Protein AF-A0AAP3DDY1-F1 (afdb_monomer)

Organism: Brevibacillus laterosporus (NCBI:txid1465)

Structure (mmCIF, N/CA/C/O backbone):
data_AF-A0AAP3DDY1-F1
#
_entry.id   AF-A0AAP3DDY1-F1
#
loop_
_atom_site.group_PDB
_atom_site.id
_atom_site.type_symbol
_atom_site.label_atom_id
_atom_site.label_alt_id
_atom_site.label_comp_id
_atom_site.label_asym_id
_atom_site.label_entity_id
_atom_site.label_seq_id
_atom_site.pdbx_PDB_ins_code
_atom_site.Cartn_x
_atom_site.Cartn_y
_atom_site.Cartn_z
_atom_site.occupancy
_atom_site.B_iso_or_equiv
_atom_site.auth_seq_id
_atom_site.auth_comp_id
_atom_site.auth_asym_id
_atom_site.auth_atom_id
_atom_site.pdbx_PDB_model_num
ATOM 1 N N . MET A 1 1 ? 1.217 8.136 1.708 1.00 85.69 1 MET A N 1
ATOM 2 C CA . MET A 1 1 ? 0.287 7.003 1.538 1.00 85.69 1 MET A CA 1
ATOM 3 C C . MET A 1 1 ? 0.639 6.162 0.313 1.00 85.69 1 MET A C 1
ATOM 5 O O . MET A 1 1 ? 1.295 5.151 0.500 1.00 85.69 1 MET A O 1
ATOM 9 N N . PHE A 1 2 ? 0.371 6.614 -0.922 1.00 93.44 2 PHE A N 1
ATOM 10 C CA . PHE A 1 2 ? 0.653 5.841 -2.151 1.00 93.44 2 PHE A CA 1
ATOM 11 C C . PHE A 1 2 ? 2.076 5.266 -2.243 1.00 93.44 2 PHE A C 1
ATOM 13 O O . PHE A 1 2 ? 2.251 4.058 -2.366 1.00 93.44 2 PHE A O 1
ATOM 20 N N . ALA A 1 3 ? 3.099 6.119 -2.102 1.00 96.44 3 ALA A N 1
ATOM 21 C CA . ALA A 1 3 ? 4.509 5.719 -2.176 1.00 96.44 3 ALA A CA 1
ATOM 22 C C . ALA A 1 3 ? 4.889 4.615 -1.170 1.00 96.44 3 ALA A C 1
ATOM 24 O O . ALA A 1 3 ? 5.700 3.742 -1.474 1.00 96.44 3 ALA A O 1
ATOM 25 N N . GLN A 1 4 ? 4.288 4.650 0.022 1.00 96.06 4 G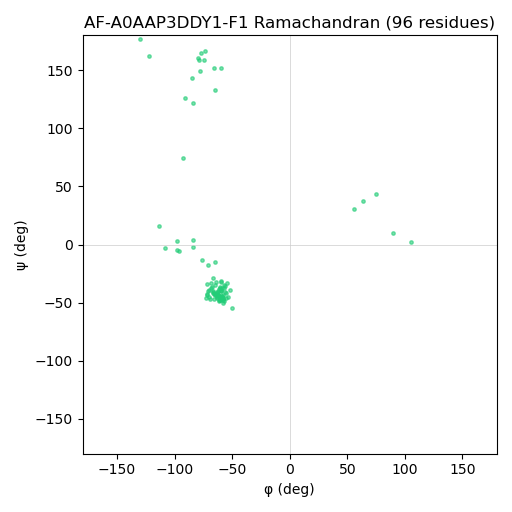LN A N 1
ATOM 26 C CA . GLN A 1 4 ? 4.507 3.651 1.061 1.00 96.06 4 GLN A CA 1
ATOM 27 C C . GLN A 1 4 ? 3.822 2.329 0.695 1.00 96.06 4 GLN A C 1
ATOM 29 O O . GLN A 1 4 ? 4.472 1.288 0.736 1.00 96.06 4 GLN A O 1
ATOM 34 N N . ILE A 1 5 ? 2.567 2.382 0.242 1.00 95.44 5 ILE A N 1
ATOM 35 C CA . ILE A 1 5 ? 1.783 1.199 -0.138 1.00 95.44 5 ILE A CA 1
ATOM 36 C C . ILE A 1 5 ? 2.458 0.436 -1.282 1.00 95.44 5 ILE A C 1
ATOM 38 O O . ILE A 1 5 ? 2.673 -0.770 -1.180 1.00 95.44 5 ILE A O 1
ATOM 42 N N . ILE A 1 6 ? 2.887 1.118 -2.350 1.00 97.06 6 ILE A N 1
ATOM 43 C CA . ILE A 1 6 ? 3.552 0.438 -3.478 1.00 97.06 6 ILE A CA 1
ATOM 44 C C . ILE A 1 6 ? 4.917 -0.152 -3.090 1.00 97.06 6 ILE A C 1
ATOM 46 O O . ILE A 1 6 ? 5.333 -1.168 -3.651 1.00 97.06 6 ILE A O 1
ATOM 50 N N . LYS A 1 7 ? 5.605 0.451 -2.110 1.00 97.69 7 LYS A N 1
ATOM 51 C CA . LYS A 1 7 ? 6.866 -0.066 -1.571 1.00 97.69 7 LYS A CA 1
ATOM 52 C C . LYS A 1 7 ? 6.630 -1.334 -0.758 1.00 97.69 7 LYS A C 1
ATOM 54 O O . LYS A 1 7 ? 7.364 -2.303 -0.937 1.00 97.69 7 LYS A O 1
ATOM 59 N N . GLU A 1 8 ? 5.610 -1.334 0.095 1.00 96.31 8 GLU A N 1
ATOM 60 C CA . GLU A 1 8 ? 5.199 -2.492 0.895 1.00 96.31 8 GLU A CA 1
ATOM 6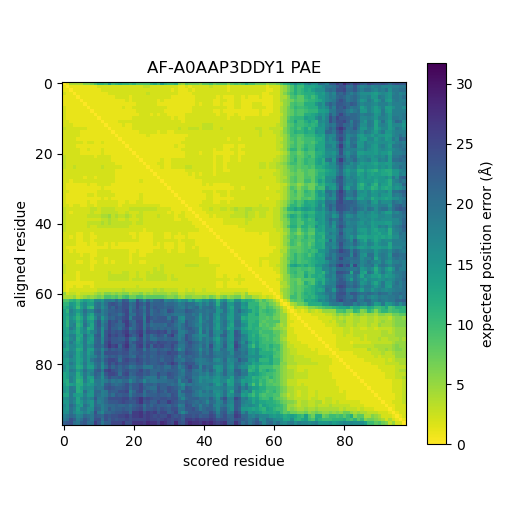1 C C . GLU A 1 8 ? 4.724 -3.653 0.013 1.00 96.31 8 GLU A C 1
ATOM 63 O O . GLU A 1 8 ? 5.161 -4.790 0.194 1.00 96.31 8 GLU A O 1
ATOM 68 N N . LEU A 1 9 ? 3.896 -3.375 -0.998 1.00 95.69 9 LEU A N 1
ATOM 69 C CA . LEU A 1 9 ? 3.460 -4.381 -1.969 1.00 95.69 9 LEU A CA 1
ATOM 70 C C . LEU A 1 9 ? 4.650 -4.988 -2.714 1.00 95.69 9 LEU A C 1
ATOM 72 O O . LEU A 1 9 ? 4.739 -6.213 -2.842 1.00 95.69 9 LEU A O 1
ATOM 76 N N . ARG A 1 10 ? 5.606 -4.159 -3.151 1.00 98.06 10 ARG A N 1
ATOM 77 C CA . ARG A 1 10 ? 6.809 -4.647 -3.827 1.00 98.06 10 ARG A CA 1
ATOM 78 C C . ARG A 1 10 ? 7.640 -5.558 -2.921 1.00 98.06 10 ARG A C 1
ATOM 80 O O . ARG A 1 10 ? 8.053 -6.632 -3.361 1.00 98.06 10 ARG A O 1
ATOM 87 N N . THR A 1 11 ? 7.918 -5.141 -1.683 1.00 97.06 11 THR A N 1
ATOM 88 C CA . THR A 1 11 ? 8.754 -5.920 -0.753 1.00 97.06 11 THR A CA 1
ATOM 89 C C . THR A 1 11 ? 8.077 -7.222 -0.337 1.00 97.06 11 THR A C 1
ATOM 91 O O . THR A 1 11 ? 8.736 -8.261 -0.342 1.00 97.06 11 THR A O 1
ATOM 94 N N . LYS A 1 12 ? 6.766 -7.203 -0.067 1.00 94.94 12 LYS A N 1
ATOM 95 C CA . LYS A 1 12 ? 5.969 -8.397 0.262 1.00 94.94 12 LYS A CA 1
ATOM 96 C C . LYS A 1 12 ? 5.995 -9.433 -0.863 1.00 94.94 12 LYS A C 1
ATOM 98 O O . LYS A 1 12 ? 6.140 -10.623 -0.597 1.00 94.94 12 LYS A O 1
ATOM 103 N N . ASN A 1 13 ? 5.925 -8.978 -2.113 1.00 95.44 13 ASN A N 1
ATOM 104 C CA . ASN A 1 13 ? 6.007 -9.839 -3.294 1.00 95.44 13 ASN A CA 1
ATOM 105 C C . ASN A 1 13 ? 7.450 -10.165 -3.727 1.00 95.44 13 ASN A C 1
ATOM 107 O O . ASN A 1 13 ? 7.650 -10.824 -4.743 1.00 95.44 13 ASN A O 1
ATOM 111 N N . LYS A 1 14 ? 8.467 -9.723 -2.970 1.00 97.38 14 LYS A N 1
ATOM 112 C CA . LYS A 1 14 ? 9.898 -9.938 -3.258 1.00 97.38 14 LYS A CA 1
ATOM 113 C C . LYS A 1 14 ? 10.335 -9.450 -4.645 1.00 97.38 14 LYS A C 1
ATOM 115 O O . LYS A 1 14 ? 11.282 -9.979 -5.223 1.00 97.38 14 LYS A O 1
ATOM 120 N N . TYR A 1 15 ? 9.683 -8.413 -5.164 1.00 97.81 15 TYR A N 1
ATOM 121 C CA . TYR A 1 15 ? 10.063 -7.819 -6.438 1.00 97.81 15 TYR A CA 1
ATOM 122 C C . TYR A 1 15 ? 11.187 -6.788 -6.270 1.00 97.81 15 TYR A C 1
ATOM 124 O O . TYR A 1 15 ? 11.242 -6.001 -5.316 1.00 97.81 15 TYR A O 1
ATOM 132 N N . SER A 1 16 ? 12.092 -6.747 -7.241 1.00 98.31 16 SER A N 1
ATOM 133 C CA . SER A 1 16 ? 13.041 -5.652 -7.409 1.00 98.31 16 SER A CA 1
ATOM 134 C C . SER A 1 16 ? 12.366 -4.462 -8.096 1.00 98.31 16 SER A C 1
ATOM 136 O O . SER A 1 16 ? 11.344 -4.604 -8.769 1.00 98.31 16 SER A O 1
ATOM 138 N N . HIS A 1 17 ? 12.945 -3.265 -7.962 1.00 98.38 17 H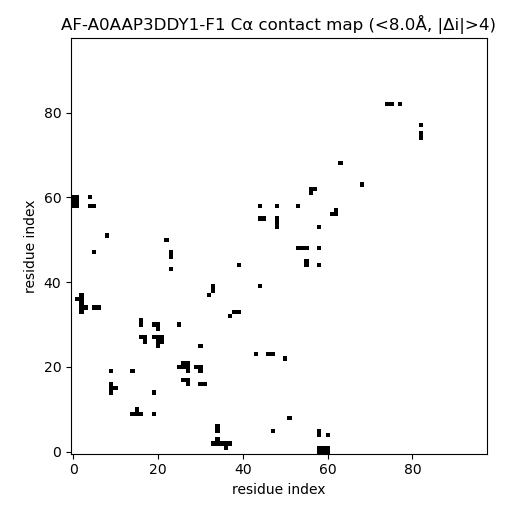IS A N 1
ATOM 139 C CA . HIS A 1 17 ? 12.474 -2.098 -8.722 1.00 98.38 17 HIS A CA 1
ATOM 140 C C . HIS A 1 17 ? 12.513 -2.336 -10.233 1.00 98.38 17 HIS A C 1
ATOM 142 O O . HIS A 1 17 ? 11.636 -1.848 -10.936 1.00 98.38 17 HIS A O 1
ATOM 148 N N . GLN A 1 18 ? 13.511 -3.083 -10.720 1.00 98.44 18 GLN A N 1
ATOM 149 C CA . GLN A 1 18 ? 13.645 -3.396 -12.142 1.00 98.44 18 GLN A CA 1
ATOM 150 C C . GLN A 1 18 ? 12.487 -4.279 -12.614 1.00 98.44 18 GLN A C 1
ATOM 152 O O . GLN A 1 18 ? 11.835 -3.942 -13.590 1.00 98.44 18 GLN A O 1
ATOM 157 N N . GLN A 1 19 ? 12.152 -5.331 -11.861 1.00 98.25 19 GLN A N 1
ATOM 158 C CA . GLN A 1 19 ? 11.073 -6.254 -12.228 1.00 98.25 19 GLN A CA 1
ATOM 159 C C . GLN A 1 19 ? 9.714 -5.559 -12.363 1.00 98.25 19 GLN A C 1
ATOM 161 O O . GLN A 1 19 ? 8.957 -5.881 -13.274 1.00 98.25 19 GLN A O 1
ATOM 166 N N . ILE A 1 20 ? 9.386 -4.615 -11.473 1.00 98.06 20 ILE A N 1
ATOM 167 C CA . ILE A 1 20 ? 8.129 -3.863 -11.599 1.00 98.06 20 ILE A CA 1
ATOM 168 C C . ILE A 1 20 ? 8.192 -2.887 -12.769 1.00 98.06 20 ILE A C 1
ATOM 170 O O . ILE A 1 20 ? 7.235 -2.794 -13.534 1.00 98.06 20 ILE A O 1
ATOM 174 N N . ALA A 1 21 ? 9.318 -2.187 -12.923 1.00 98.19 21 ALA A N 1
ATOM 175 C CA . ALA A 1 21 ? 9.517 -1.241 -14.010 1.00 98.19 21 ALA A CA 1
ATOM 176 C C . ALA A 1 21 ? 9.355 -1.912 -15.385 1.00 98.19 21 ALA A C 1
ATOM 178 O O . ALA A 1 21 ? 8.628 -1.388 -16.227 1.00 98.19 21 ALA A O 1
ATOM 179 N N . ASP A 1 22 ? 9.924 -3.107 -15.561 1.00 98.25 22 ASP A N 1
ATOM 180 C CA . ASP A 1 22 ? 9.790 -3.908 -16.781 1.00 98.25 22 ASP A CA 1
ATOM 181 C C . ASP A 1 22 ? 8.329 -4.304 -17.039 1.00 98.25 22 ASP A C 1
ATOM 183 O O . ASP A 1 22 ? 7.839 -4.175 -18.159 1.00 98.25 22 ASP A O 1
ATOM 187 N N . LYS A 1 23 ? 7.598 -4.724 -15.996 1.00 96.94 23 LYS A N 1
ATOM 188 C CA . LYS A 1 23 ? 6.187 -5.133 -16.111 1.00 96.94 23 LYS A CA 1
ATOM 189 C C . LYS A 1 23 ? 5.251 -3.986 -16.508 1.00 96.94 23 LYS A C 1
ATOM 191 O O . LYS A 1 23 ? 4.285 -4.231 -17.222 1.00 96.94 23 LYS A O 1
ATOM 196 N N . ILE A 1 24 ? 5.510 -2.754 -16.058 1.00 96.75 24 ILE A N 1
ATOM 197 C CA . ILE A 1 24 ? 4.661 -1.587 -16.383 1.00 96.75 24 ILE A CA 1
ATOM 198 C C . ILE A 1 24 ? 5.189 -0.739 -17.546 1.00 96.75 24 ILE A C 1
ATOM 200 O O . ILE A 1 24 ? 4.492 0.179 -17.993 1.00 96.75 24 ILE A O 1
ATOM 204 N N . GLY A 1 25 ? 6.371 -1.074 -18.072 1.00 97.19 25 GLY A N 1
ATOM 205 C CA . GLY A 1 25 ? 6.990 -0.416 -19.220 1.00 97.19 25 GLY A CA 1
ATOM 206 C C . GLY A 1 25 ? 7.585 0.955 -18.893 1.00 97.19 25 GLY A C 1
ATOM 207 O O . GLY A 1 25 ? 7.383 1.902 -19.648 1.00 97.19 25 GLY A O 1
ATOM 208 N N . ILE A 1 26 ? 8.286 1.083 -17.763 1.00 98.12 26 ILE A N 1
ATOM 209 C CA . ILE A 1 26 ? 8.983 2.317 -17.362 1.00 98.12 26 ILE A CA 1
ATOM 210 C C . ILE A 1 26 ? 10.434 2.042 -16.969 1.00 98.12 26 ILE A C 1
ATOM 212 O O . ILE A 1 26 ? 10.881 0.903 -16.896 1.00 98.12 26 ILE A O 1
ATOM 216 N N . THR A 1 27 ? 11.187 3.096 -16.655 1.00 98.50 27 THR A N 1
ATOM 217 C CA . THR A 1 27 ? 12.548 2.941 -16.134 1.00 98.50 27 THR A CA 1
ATOM 218 C C . THR A 1 27 ? 12.549 2.565 -14.650 1.00 98.50 27 THR A C 1
ATOM 220 O O . THR A 1 27 ? 11.718 3.027 -13.862 1.00 98.50 27 THR A O 1
ATOM 223 N N . ARG A 1 28 ? 13.563 1.804 -14.222 1.00 98.38 28 ARG A N 1
ATOM 224 C CA . ARG A 1 28 ? 13.819 1.510 -12.800 1.00 98.38 28 ARG A CA 1
ATOM 225 C C . ARG A 1 28 ? 13.869 2.774 -11.940 1.00 98.38 28 ARG A C 1
ATOM 227 O O . ARG A 1 28 ? 13.371 2.780 -10.815 1.00 98.38 28 ARG A O 1
ATOM 234 N N . GLN A 1 29 ? 14.464 3.847 -12.468 1.00 98.50 29 GLN A N 1
ATOM 235 C CA . GLN A 1 29 ? 14.552 5.133 -11.776 1.00 98.50 29 GLN A CA 1
ATOM 236 C C . GLN A 1 29 ? 13.175 5.781 -11.598 1.00 98.50 29 GLN A C 1
ATOM 238 O O . GLN A 1 29 ? 12.903 6.325 -10.530 1.00 98.50 29 GLN A O 1
ATOM 243 N N . ALA A 1 30 ? 12.295 5.703 -12.604 1.00 98.38 30 ALA A N 1
ATOM 244 C CA . ALA A 1 30 ? 10.931 6.211 -12.493 1.00 98.38 30 ALA A CA 1
ATOM 245 C C . ALA A 1 30 ? 10.167 5.493 -11.373 1.00 98.38 30 ALA A C 1
ATOM 247 O O . ALA A 1 30 ? 9.626 6.166 -10.497 1.00 98.38 30 ALA A O 1
ATOM 248 N N . TYR A 1 31 ? 10.229 4.156 -11.327 1.00 98.38 31 TYR A N 1
ATOM 249 C CA . TYR A 1 31 ? 9.603 3.388 -10.249 1.00 98.38 31 TYR A CA 1
ATOM 250 C C . TYR A 1 31 ? 10.192 3.726 -8.869 1.00 98.38 31 TYR A C 1
ATOM 252 O O . TYR A 1 31 ? 9.457 3.967 -7.912 1.00 98.38 31 TYR A O 1
ATOM 260 N N . SER A 1 32 ? 11.524 3.828 -8.766 1.00 98.25 32 SER A N 1
ATOM 261 C CA . SER A 1 32 ? 12.188 4.244 -7.523 1.00 98.25 32 SER A CA 1
ATOM 262 C C . SER A 1 32 ? 11.741 5.635 -7.060 1.00 98.25 32 SER A C 1
ATOM 264 O O . SER A 1 32 ? 11.573 5.853 -5.862 1.00 98.25 32 SER A O 1
ATOM 266 N N . ASN A 1 33 ? 11.516 6.569 -7.988 1.00 98.38 33 ASN A N 1
ATOM 267 C CA . ASN A 1 33 ? 11.020 7.903 -7.660 1.00 98.38 33 ASN A CA 1
ATOM 268 C C . ASN A 1 33 ? 9.574 7.870 -7.147 1.00 98.38 33 ASN A C 1
ATOM 270 O O . ASN A 1 33 ? 9.242 8.668 -6.271 1.00 98.38 33 ASN A O 1
ATOM 274 N N . TYR A 1 34 ? 8.732 6.951 -7.628 1.00 98.06 34 TYR A N 1
ATOM 275 C CA . TYR A 1 34 ? 7.373 6.789 -7.102 1.00 98.06 34 TYR A CA 1
ATOM 276 C C . TYR A 1 34 ? 7.377 6.331 -5.641 1.00 98.06 34 TYR A C 1
ATOM 278 O O . TYR A 1 34 ? 6.683 6.918 -4.815 1.00 98.06 34 TYR A O 1
ATOM 286 N N . GLU A 1 35 ? 8.247 5.383 -5.275 1.00 97.81 35 GLU A N 1
ATOM 287 C CA . GLU A 1 35 ? 8.437 4.980 -3.868 1.00 97.81 35 GLU A CA 1
ATOM 288 C C . GLU A 1 35 ? 9.023 6.095 -2.982 1.00 97.81 35 GLU A C 1
ATOM 290 O O . GLU A 1 35 ? 8.975 6.000 -1.756 1.00 97.81 35 GLU A O 1
ATOM 295 N N . LYS A 1 36 ? 9.574 7.156 -3.585 1.00 97.44 36 LYS A N 1
ATOM 296 C CA . LYS A 1 36 ? 10.083 8.353 -2.897 1.00 97.44 36 LYS A CA 1
ATOM 297 C C . LYS A 1 36 ? 9.091 9.522 -2.889 1.00 97.44 36 LYS A C 1
ATOM 299 O O . LYS A 1 36 ? 9.434 10.588 -2.392 1.00 97.44 36 LYS A O 1
ATOM 304 N N . GLY A 1 37 ? 7.882 9.340 -3.423 1.00 95.19 37 GLY A N 1
ATOM 305 C CA . GLY A 1 37 ? 6.817 10.345 -3.375 1.00 95.19 37 GLY A CA 1
ATOM 306 C C . GLY A 1 37 ? 6.544 11.086 -4.683 1.00 95.19 37 GLY A C 1
ATOM 307 O O . GLY A 1 37 ? 5.655 11.933 -4.705 1.00 95.19 37 GLY A O 1
ATOM 308 N N . ARG A 1 38 ? 7.235 10.771 -5.790 1.00 96.69 38 ARG A N 1
ATOM 309 C CA . ARG A 1 38 ? 6.809 11.267 -7.110 1.00 96.69 38 ARG A CA 1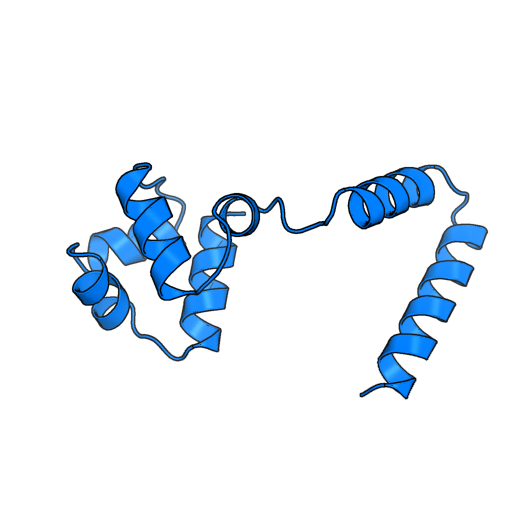
ATOM 310 C C . ARG A 1 38 ? 5.445 10.663 -7.447 1.00 96.69 38 ARG A C 1
ATOM 312 O O . ARG A 1 38 ? 5.267 9.455 -7.341 1.00 96.69 38 ARG A O 1
ATOM 319 N N . VAL A 1 39 ? 4.509 11.488 -7.901 1.00 94.00 39 VAL A N 1
ATOM 320 C CA . VAL A 1 39 ? 3.173 11.023 -8.292 1.00 94.00 39 VAL A CA 1
ATOM 321 C C . VAL A 1 39 ? 3.215 10.510 -9.741 1.00 94.00 39 VAL A C 1
ATOM 323 O O . VAL A 1 39 ? 3.660 11.252 -10.623 1.00 94.00 39 VAL A O 1
ATOM 326 N N . PRO A 1 40 ? 2.845 9.243 -10.001 1.00 95.50 40 PRO A N 1
ATOM 327 C CA . PRO A 1 40 ? 2.660 8.729 -11.357 1.00 95.50 40 PRO A CA 1
ATOM 328 C C . PRO A 1 40 ? 1.372 9.263 -11.997 1.00 95.50 40 PRO A C 1
ATOM 330 O O . PRO A 1 40 ? 0.496 9.790 -11.315 1.00 95.50 40 PRO A O 1
ATOM 333 N N . ASP A 1 41 ? 1.241 9.095 -13.309 1.00 96.62 41 ASP A N 1
ATOM 334 C CA . ASP A 1 41 ? -0.025 9.321 -14.002 1.00 96.62 41 ASP A CA 1
ATOM 335 C C . ASP A 1 41 ? -1.000 8.146 -13.790 1.00 96.62 41 ASP A C 1
ATOM 337 O O . ASP A 1 41 ? -0.631 7.053 -13.345 1.00 96.62 41 ASP A O 1
ATOM 341 N N . THR A 1 42 ? -2.278 8.373 -14.098 1.00 96.56 42 THR A N 1
ATOM 342 C CA . THR A 1 42 ? -3.343 7.379 -13.908 1.00 96.56 42 THR A CA 1
ATOM 343 C C . THR A 1 42 ? -3.072 6.039 -14.611 1.00 96.56 42 THR A C 1
ATOM 345 O O . THR A 1 42 ? -3.286 5.009 -13.968 1.00 96.56 42 THR A O 1
ATOM 348 N N . PRO A 1 43 ? -2.556 5.989 -15.859 1.00 97.25 43 PRO A N 1
ATOM 349 C CA . PRO A 1 43 ? -2.230 4.719 -16.511 1.00 97.25 43 PRO A CA 1
ATOM 350 C C . PRO A 1 43 ? -1.184 3.892 -15.755 1.00 97.25 43 PRO A C 1
ATOM 352 O O . PRO A 1 43 ? -1.284 2.667 -15.693 1.00 97.25 43 PRO A O 1
ATOM 355 N N . ILE A 1 44 ? -0.179 4.536 -15.153 1.00 97.75 44 ILE A N 1
ATOM 356 C CA . ILE A 1 44 ? 0.804 3.832 -14.328 1.00 97.75 44 ILE A CA 1
ATOM 357 C C . ILE A 1 44 ? 0.178 3.347 -13.019 1.00 97.75 44 ILE A C 1
ATOM 359 O O . ILE A 1 44 ? 0.461 2.224 -12.604 1.00 97.75 44 ILE A O 1
ATOM 363 N N . VAL A 1 45 ? -0.704 4.134 -12.393 1.00 97.25 45 VAL A N 1
ATOM 364 C CA . VAL A 1 45 ? -1.446 3.692 -11.198 1.00 97.25 45 VAL A CA 1
ATOM 365 C C . VAL A 1 45 ? -2.284 2.445 -11.496 1.00 97.25 45 VAL A C 1
ATOM 367 O O . VAL A 1 45 ? -2.223 1.488 -10.729 1.00 97.25 45 VAL A O 1
ATOM 370 N N . GLN A 1 46 ? -2.999 2.422 -12.626 1.00 97.69 46 GLN A N 1
ATOM 371 C CA . GLN A 1 46 ? -3.780 1.264 -13.083 1.00 97.69 46 GLN A CA 1
ATOM 372 C C . GLN A 1 46 ? -2.905 0.021 -13.254 1.00 97.69 46 GLN A C 1
ATOM 374 O O . GLN A 1 46 ? -3.171 -1.011 -12.650 1.00 97.69 46 GLN A O 1
ATOM 379 N N . LYS A 1 47 ? -1.786 0.139 -13.976 1.00 98.06 47 LYS A N 1
ATOM 380 C CA . LYS A 1 47 ? -0.862 -0.988 -14.167 1.00 98.06 47 LYS A CA 1
ATOM 381 C C . LYS A 1 47 ? -0.274 -1.511 -12.854 1.00 98.06 47 LYS A C 1
ATOM 383 O O . LYS A 1 47 ? -0.049 -2.710 -12.712 1.00 98.06 47 LYS A O 1
ATOM 388 N N . ILE A 1 48 ? 0.014 -0.626 -11.898 1.00 97.56 48 ILE A N 1
ATOM 389 C CA . ILE A 1 48 ? 0.494 -1.027 -10.569 1.00 97.56 48 ILE A CA 1
ATOM 390 C C . ILE A 1 48 ? -0.608 -1.784 -9.811 1.00 97.56 48 ILE A C 1
ATOM 392 O O . ILE A 1 48 ? -0.312 -2.800 -9.184 1.00 97.56 48 ILE A O 1
ATOM 396 N N . ALA A 1 49 ? -1.857 -1.318 -9.889 1.00 96.56 49 ALA A N 1
ATOM 397 C CA . ALA A 1 49 ? -3.012 -1.986 -9.292 1.00 96.56 49 ALA A CA 1
ATOM 398 C C . ALA A 1 49 ? -3.197 -3.397 -9.872 1.00 96.56 49 ALA A C 1
ATOM 400 O O . ALA A 1 49 ? -3.279 -4.361 -9.110 1.00 96.56 49 ALA A O 1
ATOM 401 N N . ASP A 1 50 ? -3.119 -3.533 -11.198 1.00 97.06 50 ASP A N 1
ATOM 402 C CA . ASP A 1 50 ? -3.236 -4.812 -11.904 1.00 97.06 50 ASP A CA 1
ATOM 403 C C . ASP A 1 50 ? -2.121 -5.798 -11.521 1.00 97.06 50 ASP A C 1
ATOM 405 O O . ASP A 1 50 ? -2.386 -6.972 -11.268 1.00 97.06 50 ASP A O 1
ATOM 409 N N . ILE A 1 51 ? -0.867 -5.333 -11.420 1.00 96.50 51 ILE A N 1
ATOM 410 C CA . ILE A 1 51 ? 0.271 -6.183 -11.023 1.00 96.50 51 ILE A CA 1
ATOM 411 C C . ILE A 1 51 ? 0.077 -6.791 -9.637 1.00 96.50 51 ILE A C 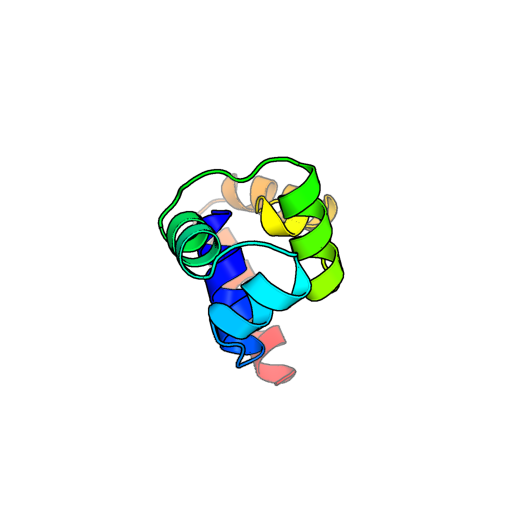1
ATOM 413 O O . ILE A 1 51 ? 0.490 -7.929 -9.403 1.00 96.50 51 ILE A O 1
ATOM 417 N N . TYR A 1 52 ? -0.479 -6.014 -8.710 1.00 94.69 52 TYR A N 1
ATOM 418 C CA . TYR A 1 52 ? -0.644 -6.433 -7.324 1.00 94.69 52 TYR A CA 1
ATOM 419 C C . TYR A 1 52 ? -2.032 -7.008 -7.022 1.00 94.69 52 TYR A C 1
ATOM 421 O O . TYR A 1 52 ? -2.230 -7.503 -5.914 1.00 94.69 52 TYR A O 1
ATOM 429 N N . GLY A 1 53 ? -2.966 -6.975 -7.978 1.00 92.69 53 GLY A N 1
ATOM 430 C CA . GLY A 1 53 ? -4.333 -7.469 -7.801 1.00 92.69 53 GLY A CA 1
ATOM 431 C C . GLY A 1 53 ? -5.121 -6.692 -6.745 1.00 92.69 53 GLY A C 1
ATOM 432 O O . GLY A 1 53 ? -5.864 -7.290 -5.971 1.00 92.69 53 GLY A O 1
ATOM 433 N N . VAL A 1 54 ? -4.922 -5.374 -6.670 1.00 91.31 54 VAL 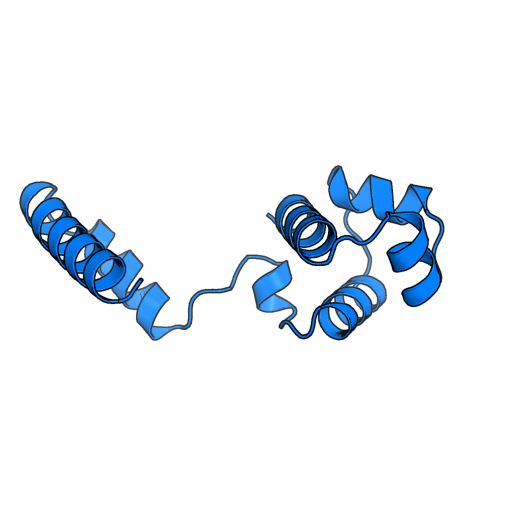A N 1
ATOM 434 C CA . VAL A 1 54 ? -5.567 -4.482 -5.689 1.00 91.31 54 VAL A CA 1
ATOM 435 C C . VAL A 1 54 ? -6.355 -3.384 -6.395 1.00 91.31 54 VAL A C 1
ATOM 437 O O . VAL A 1 54 ? -6.121 -3.107 -7.566 1.00 91.31 54 VAL A O 1
ATOM 440 N N . SER A 1 55 ? -7.274 -2.721 -5.692 1.00 93.06 55 SER A N 1
ATOM 441 C CA . SER A 1 55 ? -7.964 -1.549 -6.237 1.00 93.06 55 SER A CA 1
ATOM 442 C C . SER A 1 55 ? -7.055 -0.313 -6.264 1.00 93.06 55 SER A C 1
ATOM 444 O O . SER A 1 55 ? -6.083 -0.198 -5.512 1.00 93.06 55 SER A O 1
ATOM 446 N N . ILE A 1 56 ? -7.393 0.658 -7.115 1.00 93.50 56 ILE A N 1
ATOM 447 C CA . ILE A 1 56 ? -6.726 1.968 -7.107 1.00 93.50 56 ILE A CA 1
ATOM 448 C C . ILE A 1 56 ? -6.972 2.678 -5.774 1.00 93.50 56 ILE A C 1
ATOM 450 O O . ILE A 1 56 ? -6.039 3.247 -5.213 1.00 93.50 56 ILE A O 1
ATOM 454 N N . ASP A 1 57 ? -8.192 2.601 -5.240 1.00 90.44 57 ASP A N 1
ATOM 455 C CA . ASP A 1 57 ? -8.532 3.118 -3.915 1.00 90.44 57 ASP A CA 1
ATOM 456 C C . ASP A 1 57 ? -7.590 2.566 -2.842 1.00 90.44 57 ASP A C 1
ATOM 458 O O . ASP A 1 57 ? -6.998 3.351 -2.099 1.00 90.44 57 ASP A O 1
ATOM 462 N N . TYR A 1 58 ? -7.310 1.257 -2.855 1.00 90.62 58 TYR A N 1
ATOM 463 C CA . TYR A 1 58 ? -6.323 0.657 -1.961 1.00 90.62 58 TYR A CA 1
ATOM 464 C C . TYR A 1 58 ? -4.945 1.306 -2.122 1.00 90.62 58 TYR A C 1
ATOM 466 O O . TYR A 1 58 ? -4.353 1.723 -1.130 1.00 90.62 58 TYR A O 1
ATOM 474 N N . LEU A 1 59 ? -4.443 1.465 -3.354 1.00 92.56 59 LEU A N 1
ATOM 475 C CA . LEU A 1 59 ? -3.154 2.129 -3.596 1.00 92.56 59 LEU A CA 1
ATOM 476 C C . LEU A 1 59 ? -3.129 3.576 -3.095 1.00 92.56 59 LEU A C 1
ATOM 478 O O . LEU A 1 59 ? -2.080 4.068 -2.679 1.00 92.56 59 LEU A O 1
ATOM 482 N N . LEU A 1 60 ? -4.265 4.267 -3.129 1.00 90.38 60 LEU A N 1
ATOM 483 C CA . LEU A 1 60 ? -4.411 5.634 -2.635 1.00 90.38 60 LEU A CA 1
ATOM 484 C C . LEU A 1 60 ? -4.661 5.703 -1.118 1.00 90.38 60 LEU A C 1
ATOM 486 O O . LEU A 1 60 ? -4.677 6.800 -0.560 1.00 90.38 60 LEU A O 1
ATOM 490 N N . GLY A 1 61 ? -4.768 4.559 -0.438 1.00 84.06 61 GLY A N 1
ATOM 491 C CA . GLY A 1 61 ? -4.984 4.461 1.006 1.00 84.06 61 GLY A CA 1
ATOM 492 C C . GLY A 1 61 ? -6.453 4.426 1.431 1.00 84.06 61 GLY A C 1
ATOM 493 O O . GLY A 1 61 ? -6.731 4.509 2.621 1.00 84.06 61 GLY A O 1
ATOM 494 N N . ARG A 1 62 ? -7.382 4.277 0.485 1.00 79.75 62 ARG A N 1
ATOM 495 C CA . ARG A 1 62 ? -8.804 3.989 0.709 1.00 79.75 62 ARG A CA 1
ATOM 496 C C . ARG A 1 62 ? -8.994 2.473 0.669 1.00 79.75 62 ARG A C 1
ATOM 498 O O . ARG A 1 62 ? -9.368 1.890 -0.342 1.00 79.75 62 ARG A O 1
ATOM 505 N N . SER A 1 63 ? -8.559 1.824 1.744 1.00 64.94 63 SER A N 1
ATOM 506 C CA . SER A 1 63 ? -8.535 0.354 1.881 1.00 64.94 63 SER A CA 1
ATOM 507 C C . SER A 1 63 ? -9.577 -0.186 2.851 1.00 64.94 63 SER A C 1
ATOM 509 O O . SER A 1 63 ? -9.674 -1.396 3.042 1.00 64.94 63 SER A O 1
ATOM 511 N N . VAL A 1 64 ? -10.318 0.715 3.480 1.00 61.31 64 VAL A N 1
ATOM 512 C CA . VAL A 1 64 ? -11.331 0.380 4.457 1.00 61.31 64 VAL A CA 1
ATOM 513 C C . VAL A 1 64 ? -12.630 0.230 3.678 1.00 61.31 64 VAL A C 1
ATOM 515 O O . VAL A 1 64 ? -12.977 1.102 2.881 1.00 61.31 64 VAL A O 1
ATOM 518 N N . ASP A 1 65 ? -13.307 -0.908 3.819 1.00 69.31 65 ASP A N 1
ATOM 519 C CA . ASP A 1 65 ? -14.676 -0.980 3.325 1.00 69.31 65 ASP A CA 1
ATOM 520 C C . ASP A 1 65 ? -15.510 0.086 4.067 1.00 69.31 65 ASP A C 1
ATOM 522 O O . ASP A 1 65 ? -15.169 0.463 5.191 1.00 69.31 65 ASP A O 1
ATOM 526 N N . LEU A 1 66 ? -16.568 0.604 3.441 1.00 67.06 66 LEU A N 1
ATOM 527 C CA . LEU A 1 66 ? -17.344 1.713 4.008 1.00 67.06 66 LEU A CA 1
ATOM 528 C C . LEU A 1 66 ? -17.849 1.425 5.433 1.00 67.06 66 LEU A C 1
ATOM 530 O O . LEU A 1 66 ? -17.900 2.345 6.243 1.00 67.06 66 LEU A O 1
ATOM 534 N N . GLU A 1 67 ? -18.164 0.167 5.745 1.00 75.00 67 GLU A N 1
ATOM 535 C CA . GLU A 1 67 ? -18.621 -0.285 7.061 1.00 75.00 67 GLU A CA 1
ATOM 536 C C . GLU A 1 67 ? -17.487 -0.205 8.088 1.00 75.00 67 GLU A C 1
ATOM 538 O O . GLU A 1 67 ? -17.652 0.381 9.156 1.00 75.00 67 GLU A O 1
ATOM 543 N N . THR A 1 68 ? -16.289 -0.699 7.758 1.00 80.19 68 THR A N 1
ATOM 544 C CA . THR A 1 68 ? -15.129 -0.550 8.653 1.00 80.19 68 THR A CA 1
ATOM 545 C C . THR A 1 68 ? -14.746 0.930 8.830 1.00 80.19 68 THR A C 1
ATOM 547 O O . THR A 1 68 ? -14.292 1.334 9.902 1.00 80.19 68 THR A O 1
ATOM 550 N N . GLU A 1 69 ? -14.951 1.768 7.812 1.00 76.56 69 GLU A N 1
ATOM 551 C CA . GLU A 1 69 ? -14.636 3.202 7.840 1.00 76.56 69 GLU A CA 1
ATOM 552 C C . GLU A 1 69 ? -15.606 3.963 8.757 1.00 76.56 69 GLU A C 1
ATOM 554 O O . GLU A 1 69 ? -15.188 4.818 9.544 1.00 76.56 69 GLU A O 1
ATOM 559 N N . GLU A 1 70 ? -16.887 3.596 8.709 1.00 80.75 70 GLU A N 1
ATOM 560 C CA . GLU A 1 70 ? -17.932 4.067 9.617 1.00 80.75 70 GLU A CA 1
ATOM 561 C C . GLU A 1 70 ? -17.650 3.630 11.059 1.00 80.75 70 GLU A C 1
ATOM 563 O O . GLU A 1 70 ? -17.623 4.471 11.957 1.00 80.75 70 GLU A O 1
ATOM 568 N N . ILE A 1 71 ? -17.292 2.359 11.273 1.00 88.06 71 ILE A N 1
ATOM 569 C CA . ILE A 1 71 ? -16.919 1.841 12.596 1.00 88.06 71 ILE A CA 1
ATOM 570 C C . ILE A 1 71 ? -15.721 2.606 13.173 1.00 88.06 71 ILE A C 1
ATOM 572 O O . ILE A 1 71 ? -15.734 2.966 14.349 1.00 88.06 71 ILE A O 1
ATOM 576 N N . ILE A 1 72 ? -14.679 2.882 12.379 1.00 86.12 72 ILE A N 1
ATOM 577 C CA . ILE A 1 72 ? -13.514 3.654 12.843 1.00 86.12 72 ILE A CA 1
ATOM 578 C C . ILE A 1 72 ? -13.929 5.075 13.241 1.00 86.12 72 ILE A C 1
ATOM 580 O O . ILE A 1 72 ? -13.507 5.556 14.294 1.00 86.12 72 ILE A O 1
ATOM 584 N N . ARG A 1 73 ? -14.773 5.736 12.441 1.00 83.81 73 ARG A N 1
ATOM 585 C CA . ARG A 1 73 ? -15.268 7.083 12.750 1.00 83.81 73 ARG A CA 1
ATOM 586 C C . ARG A 1 73 ? -16.094 7.095 14.035 1.00 83.81 73 ARG A C 1
ATOM 588 O O . ARG A 1 73 ? -15.885 7.958 14.885 1.00 83.81 73 ARG A O 1
ATOM 595 N N . ASP A 1 74 ? -16.979 6.122 14.209 1.00 90.62 74 ASP A N 1
ATOM 596 C CA . ASP A 1 74 ? -17.781 5.991 15.422 1.00 90.62 74 ASP A CA 1
ATOM 597 C C . ASP A 1 74 ? -16.899 5.730 16.642 1.00 90.62 74 ASP A C 1
ATOM 599 O O . ASP A 1 74 ? -17.085 6.362 17.686 1.00 90.62 74 ASP A O 1
ATOM 603 N N . LEU A 1 75 ? -15.878 4.875 16.506 1.00 91.75 75 LEU A N 1
ATOM 604 C CA . LEU A 1 75 ? -14.903 4.615 17.562 1.00 91.75 75 LEU A CA 1
ATOM 605 C C . LEU A 1 75 ? -14.212 5.894 18.034 1.00 91.75 75 LEU A C 1
ATOM 607 O O . LEU A 1 75 ? -14.038 6.053 19.241 1.00 91.75 75 LEU A O 1
ATOM 611 N N . GLU A 1 76 ? -13.848 6.814 17.135 1.00 88.31 76 GLU A N 1
ATOM 612 C CA . GLU A 1 76 ? -13.192 8.083 17.487 1.00 88.31 76 GLU A CA 1
ATOM 613 C C . GLU A 1 76 ? -14.041 8.956 18.422 1.00 88.31 76 GLU A C 1
ATOM 615 O O . GLU A 1 76 ? -13.480 9.634 19.291 1.00 88.31 76 GLU A O 1
ATOM 620 N N . THR A 1 77 ? -15.372 8.880 18.308 1.00 94.94 77 THR A N 1
ATOM 621 C CA . THR A 1 77 ? -16.327 9.639 19.138 1.00 94.94 77 THR A CA 1
ATOM 622 C C . THR A 1 77 ? -16.495 9.089 20.557 1.00 94.94 77 THR A C 1
ATOM 624 O O . THR A 1 77 ? -17.066 9.757 21.423 1.00 94.94 77 THR A O 1
ATOM 627 N N . LEU A 1 78 ? -16.004 7.877 20.825 1.00 94.88 78 LEU A N 1
ATOM 628 C CA . LEU A 1 78 ? -16.148 7.231 22.126 1.00 94.88 78 LEU A CA 1
ATOM 629 C C . LEU A 1 78 ? -15.146 7.763 23.158 1.00 94.88 78 LEU A C 1
ATOM 631 O O . LEU A 1 78 ? -14.070 8.265 22.832 1.00 94.88 78 LEU A O 1
ATOM 635 N N . SER A 1 79 ? -15.474 7.575 24.439 1.00 97.31 79 SER A N 1
ATOM 636 C CA . SER A 1 79 ? -14.514 7.792 25.522 1.00 97.31 79 SER A CA 1
ATOM 637 C C . SER A 1 79 ? -13.363 6.783 25.455 1.00 97.31 79 SER A C 1
ATOM 639 O O . SER A 1 79 ? -13.540 5.641 25.021 1.00 97.31 79 SER A O 1
ATOM 641 N N . GLU A 1 80 ? -12.192 7.184 25.949 1.00 93.94 80 GLU A N 1
ATOM 642 C CA . GLU A 1 80 ? -10.979 6.354 25.922 1.00 93.94 80 GLU A CA 1
ATOM 643 C C . GLU A 1 80 ? -11.165 4.993 26.611 1.00 93.94 80 GLU A C 1
ATOM 645 O O . GLU A 1 80 ? -10.704 3.972 26.099 1.00 93.94 80 GLU A O 1
ATOM 650 N N . ASP A 1 81 ? -11.926 4.940 27.708 1.00 95.81 81 ASP A N 1
ATOM 651 C CA . ASP A 1 81 ? -12.225 3.681 28.400 1.00 95.81 81 ASP A CA 1
ATOM 652 C C . ASP A 1 81 ? -13.011 2.702 27.517 1.00 95.81 81 ASP A C 1
ATOM 654 O O . ASP A 1 81 ? -12.724 1.504 27.500 1.00 95.81 81 ASP A O 1
ATOM 658 N N . LYS A 1 82 ? -13.975 3.202 26.733 1.00 95.38 82 LYS A N 1
ATOM 659 C CA . LYS A 1 82 ? -14.767 2.372 25.814 1.00 95.38 82 LYS A CA 1
ATOM 660 C C . LYS A 1 82 ? -13.931 1.910 24.625 1.00 95.38 82 LYS A C 1
ATOM 662 O O . LYS A 1 82 ? -13.985 0.731 24.274 1.00 95.38 82 LYS A O 1
ATOM 667 N N . LYS A 1 83 ? -13.121 2.805 24.045 1.00 94.44 83 LYS A N 1
ATOM 668 C CA . LYS A 1 83 ? -12.177 2.461 22.967 1.00 94.44 83 LYS A CA 1
ATOM 669 C C . LYS A 1 83 ? -11.246 1.335 23.402 1.00 94.44 83 LYS A C 1
ATOM 671 O O . LYS A 1 83 ? -11.073 0.364 22.670 1.00 94.44 83 LYS A O 1
ATOM 676 N N . ARG A 1 84 ? -10.687 1.434 24.612 1.00 95.44 84 ARG A N 1
ATOM 677 C CA . ARG A 1 84 ? -9.778 0.430 25.171 1.00 95.44 84 ARG A CA 1
ATOM 678 C C . ARG A 1 84 ? -10.420 -0.955 25.246 1.00 95.44 84 ARG A C 1
ATOM 680 O O . ARG A 1 84 ? -9.811 -1.910 24.776 1.00 95.44 84 ARG A O 1
ATOM 687 N N . VAL A 1 85 ? -11.649 -1.057 25.757 1.00 96.50 85 VAL A N 1
ATOM 688 C CA . VAL A 1 85 ? -12.378 -2.338 25.823 1.00 96.50 85 VAL A CA 1
ATOM 689 C C . VAL A 1 85 ? -12.540 -2.956 24.432 1.00 96.50 85 VAL A C 1
ATOM 691 O O . VAL A 1 85 ? -12.232 -4.131 24.244 1.00 96.50 85 VAL A O 1
ATOM 694 N N . ILE A 1 86 ? -12.967 -2.166 23.444 1.00 95.69 86 ILE A N 1
ATOM 695 C CA . ILE A 1 86 ? -13.184 -2.662 22.077 1.00 95.69 86 ILE A CA 1
ATOM 696 C C . ILE A 1 86 ? -11.863 -3.107 21.436 1.00 95.69 86 ILE A C 1
ATOM 698 O O . ILE A 1 86 ? -11.791 -4.180 20.836 1.00 95.69 86 ILE A O 1
ATOM 702 N N . LEU A 1 87 ? -10.795 -2.325 21.599 1.00 93.69 87 LEU A N 1
ATOM 703 C CA . LEU A 1 87 ? -9.472 -2.681 21.085 1.00 93.69 87 LEU A CA 1
ATOM 704 C C . LEU A 1 87 ? -8.948 -3.984 21.699 1.00 93.69 87 LE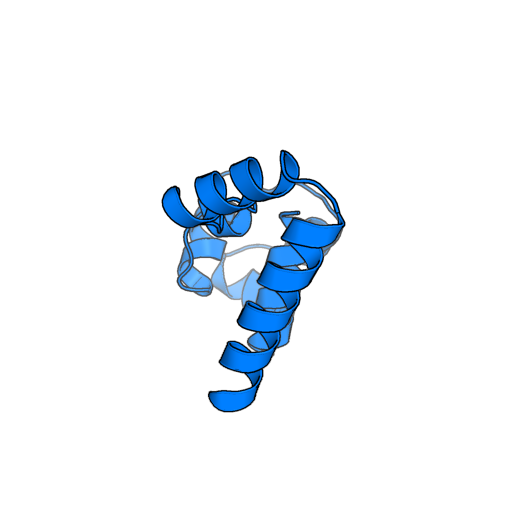U A C 1
ATOM 706 O O . LEU A 1 87 ? -8.339 -4.788 20.992 1.00 93.69 87 LEU A O 1
ATOM 710 N N . ASP A 1 88 ? -9.188 -4.212 22.988 1.00 96.19 88 ASP A N 1
ATOM 711 C CA . ASP A 1 88 ? -8.788 -5.448 23.659 1.00 96.19 88 ASP A CA 1
ATOM 712 C C . ASP A 1 88 ? -9.598 -6.656 23.157 1.00 96.19 88 ASP A C 1
ATOM 714 O O . ASP A 1 88 ? -9.024 -7.725 22.930 1.00 96.19 88 ASP A O 1
ATOM 718 N N . MET A 1 89 ? -10.894 -6.482 22.867 1.00 95.12 89 MET A N 1
ATOM 719 C CA . MET A 1 89 ? -11.713 -7.515 22.218 1.00 95.12 89 MET A CA 1
ATOM 720 C C . MET A 1 89 ? -11.182 -7.876 20.825 1.00 95.12 89 MET A C 1
ATOM 722 O O . MET A 1 89 ? -10.995 -9.057 20.529 1.00 95.12 89 MET A O 1
ATOM 726 N N . ILE A 1 90 ? -10.883 -6.874 19.989 1.00 93.81 90 ILE A N 1
ATOM 727 C CA . ILE A 1 90 ? -10.330 -7.083 18.641 1.00 93.81 90 ILE A CA 1
ATOM 728 C C . ILE A 1 90 ? -8.994 -7.831 18.723 1.00 93.81 90 ILE A C 1
ATOM 730 O O . ILE A 1 90 ? -8.785 -8.808 18.004 1.00 93.81 90 ILE A O 1
ATOM 734 N N . LYS A 1 91 ? -8.091 -7.420 19.626 1.00 92.56 91 LYS A N 1
ATOM 735 C CA . LYS A 1 91 ? -6.795 -8.092 19.825 1.00 92.56 91 LYS A CA 1
ATOM 736 C C . LYS A 1 91 ? -6.964 -9.549 20.238 1.00 92.56 91 LYS A C 1
ATOM 738 O O . LYS A 1 91 ? -6.280 -10.402 19.677 1.00 92.56 91 LYS A O 1
ATOM 743 N N . SER A 1 92 ? -7.862 -9.823 21.184 1.00 96.06 92 SER A N 1
ATOM 744 C CA . SER A 1 92 ? -8.166 -11.184 21.635 1.00 96.06 92 SER A CA 1
ATOM 745 C C . SER A 1 92 ? -8.636 -12.054 20.466 1.00 96.06 92 SER A C 1
ATOM 747 O O . SER A 1 92 ? -8.107 -13.141 20.240 1.00 96.06 92 SER A O 1
ATOM 749 N N . TYR A 1 93 ? -9.546 -11.525 19.644 1.00 93.12 93 TYR A N 1
ATOM 750 C CA . TYR A 1 93 ? -10.071 -12.244 18.488 1.00 93.12 93 TYR A CA 1
ATOM 751 C C . TYR A 1 93 ? -9.000 -12.508 17.419 1.00 93.12 93 TYR A C 1
ATOM 753 O O . TYR A 1 93 ? -8.902 -1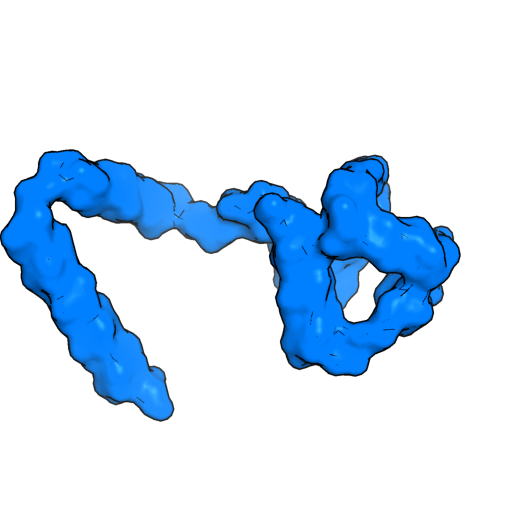3.616 16.900 1.00 93.12 93 TYR A O 1
ATOM 761 N N . VAL A 1 94 ? -8.146 -11.529 17.108 1.00 89.06 94 VAL A N 1
ATOM 762 C CA . VAL A 1 94 ? -7.068 -11.697 16.116 1.00 89.06 94 VAL A CA 1
ATOM 763 C C . VAL A 1 94 ? -5.995 -12.680 16.596 1.00 89.06 94 VAL A C 1
ATOM 765 O O . VAL A 1 94 ? -5.454 -13.429 15.788 1.00 89.06 94 VAL A O 1
ATOM 768 N N . GLN A 1 95 ? -5.671 -12.690 17.892 1.00 83.12 95 GLN A N 1
ATOM 769 C CA . GLN A 1 95 ? -4.693 -13.624 18.462 1.00 83.1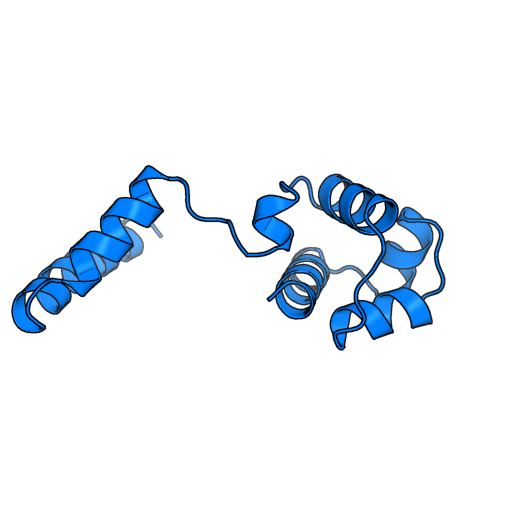2 95 GLN A CA 1
ATOM 770 C C . GLN A 1 95 ? -5.222 -15.058 18.535 1.00 83.12 95 GLN A C 1
ATOM 772 O O . GLN A 1 95 ? -4.446 -15.983 18.336 1.00 83.12 95 GLN A O 1
ATOM 777 N N . ALA A 1 96 ? -6.522 -15.247 18.773 1.00 81.06 96 ALA A N 1
ATOM 778 C CA . ALA A 1 96 ? -7.144 -16.571 18.794 1.00 81.06 96 ALA A CA 1
ATOM 779 C C . ALA A 1 96 ? -7.253 -17.227 17.402 1.00 81.06 96 ALA A C 1
ATOM 781 O O . ALA A 1 96 ? -7.463 -18.433 17.313 1.00 81.06 96 ALA A O 1
ATOM 782 N N . ASN A 1 97 ? -7.127 -16.440 16.328 1.00 68.00 97 ASN A N 1
ATOM 783 C CA . ASN A 1 97 ? -7.281 -16.879 14.936 1.00 68.00 97 ASN A CA 1
ATOM 784 C C . ASN A 1 97 ? -5.970 -16.800 14.121 1.00 68.00 97 ASN A C 1
ATOM 786 O O . ASN A 1 97 ? -6.006 -16.819 12.889 1.00 68.00 97 ASN A O 1
ATOM 790 N N . LYS A 1 98 ? -4.821 -16.683 14.794 1.00 52.84 98 LYS A N 1
ATOM 791 C CA . LYS A 1 98 ? -3.478 -16.840 14.216 1.00 52.84 98 LYS A CA 1
ATOM 792 C C . LYS A 1 98 ? -2.872 -18.163 14.653 1.00 52.84 98 LYS A C 1
ATOM 794 O O . LYS A 1 98 ? -2.152 -18.746 13.816 1.00 52.84 98 LYS A O 1
#

InterPro domains:
  IPR001387 Cro/C1-type, helix-turn-helix domain [PF01381] (6-59)
  IPR001387 Cro/C1-type, helix-turn-helix domain [PS50943] (6-59)
  IPR001387 Cro/C1-type, helix-turn-helix domain [SM00530] (5-59)
  IPR001387 Cro/C1-type, helix-turn-helix domain [cd00093] (3-59)
  IPR010982 Lambda repressor-like, DNA-binding domain superfamily [G3DSA:1.10.260.40] (1-98)
  IPR010982 Lambda repressor-like, DNA-binding domain superfamily [SSF47413] (2-64)

Mean predicted aligned error: 9.16 Å

pLDDT: mean 92.14, std 8.98, range [52.84, 98.5]

Sequence (98 aa):
MFAQIIKELRTKNKYSHQQIADKIGITRQAYSNYEKGRVPDTPIVQKIADIYGVSIDYLLGRSVDLETEEIIRDLETLSEDKKRVILDMIKSYVQANK

Foldseek 3Di:
DLLCLLVVLCVVVVHQLCRLCVQLVHDSVVSVVSNVPDDDDPSSLVSSCVVSVHDSCVSVVVPADPVSVVVVVVLVPDDPVVNVVVVVVVVVVVVVVD

Nearest PDB structures (foldseek):
  1r69-assembly1_A  TM=9.007E-01  e=2.192E-03  Phage 434
  1rpe-assembly1_L  TM=8.928E-01  e=2.319E-03  Phage 434
  1rpe-assembly1_R  TM=8.884E-01  e=2.454E-03  Phage 434
  1pra-assembly1_A  TM=8.316E-01  e=2.072E-03  Phage 434
  3u3w-assembly1_B  TM=5.964E-01  e=4.825E-03  Bacillus thuringiensis Bt407

Radius of gyration: 17.66 Å; Cα contacts (8 Å, |Δi|>4): 64; chains: 1; bounding box: 33×28×48 Å

Secondary structure (DSSP, 8-state):
-HHHHHHHHHHHTT--HHHHHHHHTS-HHHHHHHHTTPPPPHHHHHHHHHHHT--HHHHHT--S-HHHHHHHHHHHTS-HHHHHHHHHHHHHHHHHT-

Solvent-accessible surface area (backbone atoms only — not comparable to full-atom values): 5583 Å² total; per-residue (Å²): 97,40,26,56,46,56,44,51,53,32,58,76,68,69,51,52,55,53,61,53,12,62,75,69,71,52,51,41,65,58,47,52,38,28,53,71,61,49,83,75,56,70,71,57,48,50,47,54,19,62,75,70,74,49,53,63,50,41,46,63,62,56,68,61,55,72,66,59,47,49,50,52,56,55,50,69,75,48,56,70,73,59,44,51,56,53,52,52,51,52,51,52,55,56,63,77,74,108